Protein AF-A0A7W7LIL7-F1 (afdb_monomer_lite)

Radius of gyration: 15.34 Å; chains: 1; bounding box: 28×37×44 Å

Structure (mmCIF, N/CA/C/O backbone):
data_AF-A0A7W7LIL7-F1
#
_entry.id   AF-A0A7W7LIL7-F1
#
loop_
_atom_site.group_PDB
_atom_site.id
_atom_site.type_symbol
_atom_site.label_atom_id
_atom_site.label_alt_id
_atom_site.label_comp_id
_atom_site.label_asym_id
_atom_site.label_entity_id
_atom_site.label_seq_id
_atom_site.pdbx_PDB_ins_code
_atom_site.Cartn_x
_atom_site.Cartn_y
_atom_site.Cartn_z
_atom_site.occupancy
_atom_site.B_iso_or_equiv
_atom_site.auth_seq_id
_atom_site.auth_comp_id
_atom_site.auth_asym_id
_atom_site.auth_atom_id
_atom_site.pdbx_PDB_model_num
ATOM 1 N N . MET A 1 1 ? 13.939 0.273 -33.531 1.00 41.88 1 MET A N 1
ATOM 2 C CA . MET A 1 1 ? 12.962 0.467 -32.440 1.00 41.88 1 MET A CA 1
ATOM 3 C C . MET A 1 1 ? 13.756 0.458 -31.149 1.00 41.88 1 MET A C 1
ATOM 5 O O . MET A 1 1 ? 14.404 -0.547 -30.891 1.00 41.88 1 MET A O 1
ATOM 9 N N . CYS A 1 2 ? 13.829 1.579 -30.424 1.00 55.97 2 CYS A N 1
ATOM 10 C CA . CYS A 1 2 ? 14.451 1.577 -29.097 1.00 55.97 2 CYS A CA 1
ATOM 11 C C . CYS A 1 2 ? 13.679 0.595 -28.214 1.00 55.97 2 CYS A C 1
ATOM 13 O O . CYS A 1 2 ? 12.452 0.659 -28.169 1.00 55.97 2 CYS A O 1
ATOM 15 N N . GLY A 1 3 ? 14.393 -0.346 -27.597 1.00 73.62 3 GLY A N 1
ATOM 16 C CA . GLY A 1 3 ? 13.802 -1.295 -26.664 1.00 73.62 3 GLY A CA 1
ATOM 17 C C . GLY A 1 3 ? 13.167 -0.534 -25.508 1.00 73.62 3 GLY A C 1
ATOM 18 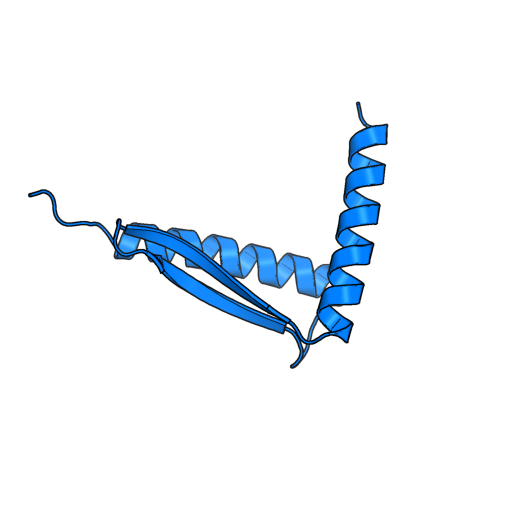O O . GLY A 1 3 ? 13.787 0.365 -24.946 1.00 73.62 3 GLY A O 1
ATOM 19 N N . VAL A 1 4 ? 11.918 -0.860 -25.207 1.00 77.62 4 VAL A N 1
ATOM 20 C CA . VAL A 1 4 ? 11.199 -0.301 -24.066 1.00 77.62 4 VAL A CA 1
ATOM 21 C C . VAL A 1 4 ? 11.912 -0.744 -22.785 1.00 77.62 4 VAL A C 1
ATOM 23 O O . VAL A 1 4 ? 12.171 -1.935 -22.598 1.00 77.62 4 VAL A O 1
ATOM 26 N N . ASP A 1 5 ? 12.265 0.208 -21.920 1.00 79.62 5 ASP A N 1
ATOM 27 C CA . ASP A 1 5 ? 12.982 -0.078 -20.674 1.00 79.62 5 ASP A CA 1
ATOM 28 C C . ASP A 1 5 ? 12.004 -0.391 -19.537 1.00 79.62 5 ASP A C 1
AT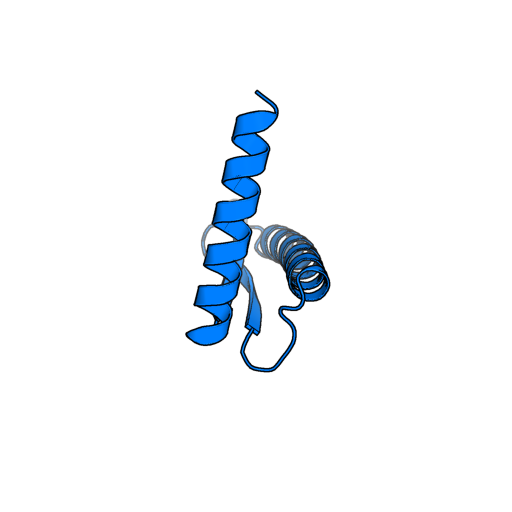OM 30 O O . ASP A 1 5 ? 11.697 0.425 -18.667 1.00 79.62 5 ASP A O 1
ATOM 34 N N . TYR A 1 6 ? 11.516 -1.628 -19.549 1.00 78.00 6 TYR A N 1
ATOM 35 C CA . TYR A 1 6 ? 10.646 -2.159 -18.502 1.00 78.00 6 TYR A CA 1
ATOM 36 C C . TYR A 1 6 ? 11.333 -2.228 -17.128 1.00 78.00 6 TYR A C 1
ATOM 38 O O . TYR A 1 6 ? 10.655 -2.263 -16.100 1.00 78.00 6 TYR A O 1
ATOM 46 N N . VAL A 1 7 ? 12.670 -2.266 -17.088 1.00 80.69 7 VAL A N 1
ATOM 47 C CA . VAL A 1 7 ? 13.438 -2.387 -15.842 1.00 80.69 7 VAL A CA 1
ATOM 48 C C . VAL A 1 7 ? 13.491 -1.045 -15.123 1.00 80.69 7 VAL A C 1
ATOM 50 O O . VAL A 1 7 ? 13.307 -1.013 -13.903 1.00 80.69 7 VAL A O 1
ATOM 53 N N . ALA A 1 8 ? 13.695 0.049 -15.861 1.00 81.38 8 ALA A N 1
ATOM 54 C CA . ALA A 1 8 ? 13.613 1.403 -15.327 1.00 81.38 8 ALA A CA 1
ATOM 55 C C . ALA A 1 8 ? 12.223 1.668 -14.727 1.00 81.38 8 ALA A C 1
ATOM 57 O O . ALA A 1 8 ? 12.124 1.956 -13.531 1.00 81.38 8 ALA A O 1
ATOM 58 N N . GLY A 1 9 ? 11.155 1.422 -15.497 1.00 80.81 9 GLY A N 1
ATOM 59 C CA . GLY A 1 9 ? 9.781 1.600 -15.020 1.00 80.81 9 GLY A CA 1
ATOM 60 C C . GLY A 1 9 ? 9.447 0.747 -13.794 1.00 80.81 9 GLY A C 1
ATOM 61 O O . GLY A 1 9 ? 8.865 1.239 -12.825 1.00 80.81 9 GLY A O 1
ATOM 62 N N . TRP A 1 10 ? 9.863 -0.523 -13.773 1.00 88.75 10 TRP A N 1
ATOM 63 C CA . TRP A 1 10 ? 9.632 -1.397 -12.620 1.00 88.75 10 TRP A CA 1
ATOM 64 C C . TRP A 1 10 ? 10.396 -0.947 -11.365 1.00 88.75 10 TRP A C 1
ATOM 66 O O . TRP A 1 10 ? 9.863 -1.032 -10.253 1.00 88.75 10 TRP A O 1
ATOM 76 N N . ARG A 1 11 ? 11.632 -0.449 -11.514 1.00 86.62 11 ARG A N 1
ATOM 77 C CA . ARG A 1 11 ? 12.427 0.074 -10.390 1.00 86.62 11 ARG A CA 1
ATOM 78 C C . ARG A 1 11 ? 11.798 1.322 -9.790 1.00 86.62 11 ARG A C 1
ATOM 80 O O . ARG A 1 11 ? 11.674 1.398 -8.568 1.00 86.62 11 ARG A O 1
ATOM 87 N N . GLU A 1 12 ? 11.368 2.257 -10.632 1.00 87.94 12 GLU A N 1
ATOM 88 C CA . GLU A 1 12 ? 10.635 3.442 -10.183 1.00 87.94 12 GLU A CA 1
ATOM 89 C C . GLU A 1 12 ? 9.354 3.044 -9.445 1.00 87.94 12 GLU A C 1
ATOM 91 O O . GLU A 1 12 ? 9.131 3.464 -8.308 1.00 87.94 12 GLU A O 1
ATOM 96 N N . ALA A 1 13 ? 8.561 2.143 -10.033 1.00 88.50 13 ALA A N 1
ATOM 97 C CA . ALA A 1 13 ? 7.348 1.629 -9.407 1.00 88.50 13 ALA A CA 1
ATOM 98 C C . ALA A 1 13 ? 7.622 0.941 -8.063 1.00 88.50 13 ALA A C 1
ATOM 100 O O . ALA A 1 13 ? 6.832 1.076 -7.132 1.00 88.50 13 ALA A O 1
ATOM 101 N N . THR A 1 14 ? 8.739 0.224 -7.937 1.00 89.38 14 THR A N 1
ATOM 102 C CA . THR A 1 14 ? 9.136 -0.443 -6.690 1.00 89.38 14 THR A CA 1
ATOM 103 C C . THR A 1 14 ? 9.480 0.568 -5.605 1.00 89.38 14 THR A C 1
ATOM 105 O O . THR A 1 14 ? 8.994 0.440 -4.484 1.00 89.38 14 THR A O 1
ATOM 108 N N . GLY A 1 15 ? 10.258 1.604 -5.932 1.00 90.38 15 GLY A N 1
ATOM 109 C CA . GLY A 1 15 ? 10.583 2.673 -4.985 1.00 90.38 15 GLY A CA 1
ATOM 110 C C . GLY A 1 15 ? 9.332 3.396 -4.482 1.00 90.38 15 GLY A C 1
ATOM 111 O O . GLY A 1 15 ? 9.145 3.557 -3.276 1.00 90.38 15 GLY A O 1
ATOM 112 N N . VAL A 1 16 ? 8.428 3.755 -5.399 1.00 92.38 16 VAL A N 1
ATOM 113 C CA . VAL A 1 16 ? 7.155 4.409 -5.058 1.00 92.38 16 VAL A CA 1
ATOM 114 C C . VAL A 1 16 ? 6.243 3.481 -4.250 1.00 92.38 16 VAL A C 1
ATOM 116 O O . VAL A 1 16 ? 5.619 3.928 -3.289 1.00 92.38 16 VAL A O 1
ATOM 119 N N . ALA A 1 17 ? 6.172 2.192 -4.593 1.00 90.50 17 ALA A N 1
ATOM 120 C CA . ALA A 1 17 ? 5.369 1.219 -3.854 1.00 90.50 17 ALA A CA 1
ATOM 121 C C . ALA A 1 17 ? 5.861 1.035 -2.411 1.00 90.50 17 ALA A C 1
ATOM 123 O O . ALA A 1 17 ? 5.030 0.941 -1.509 1.00 90.50 17 ALA A O 1
ATOM 124 N N . SER A 1 18 ? 7.178 1.029 -2.183 1.00 90.62 18 SER A N 1
ATOM 125 C CA . SER A 1 18 ? 7.756 0.976 -0.835 1.00 90.62 18 SER A CA 1
ATOM 126 C C . SER A 1 18 ? 7.409 2.223 -0.024 1.00 90.62 18 SER A C 1
ATOM 128 O O . SER A 1 18 ? 6.869 2.097 1.070 1.00 90.62 18 SER A O 1
ATOM 130 N N . ALA A 1 19 ? 7.604 3.419 -0.588 1.00 91.50 19 ALA A N 1
ATOM 131 C CA . ALA A 1 19 ? 7.253 4.666 0.094 1.00 91.50 19 ALA A CA 1
ATOM 132 C C . ALA A 1 19 ? 5.748 4.745 0.425 1.00 91.50 19 ALA A C 1
ATOM 134 O O . ALA A 1 19 ? 5.357 5.200 1.501 1.00 91.50 19 ALA A O 1
ATOM 135 N N . LEU A 1 20 ? 4.888 4.260 -0.479 1.00 89.00 20 LEU A N 1
ATOM 136 C CA . LEU A 1 20 ? 3.448 4.167 -0.240 1.00 89.00 20 LEU A CA 1
ATOM 137 C C . LEU A 1 20 ? 3.114 3.154 0.865 1.00 89.00 20 LEU A C 1
ATOM 139 O O . LEU A 1 20 ? 2.240 3.425 1.687 1.00 89.00 20 LEU A O 1
ATOM 143 N N . ALA A 1 21 ? 3.805 2.012 0.916 1.00 88.44 21 ALA A N 1
ATOM 144 C CA . ALA A 1 21 ? 3.637 1.039 1.992 1.00 88.44 21 ALA A CA 1
ATOM 145 C C . ALA A 1 21 ? 4.007 1.644 3.355 1.00 88.44 21 ALA A C 1
ATOM 147 O O . ALA A 1 21 ? 3.230 1.528 4.299 1.00 88.44 21 ALA A O 1
ATOM 148 N N . GLU A 1 22 ? 5.139 2.346 3.445 1.00 90.31 22 GLU A N 1
ATOM 149 C CA . GLU A 1 22 ? 5.574 3.018 4.675 1.00 90.31 22 GLU A CA 1
ATOM 150 C C . GLU A 1 22 ? 4.565 4.077 5.140 1.00 90.31 22 GLU A C 1
ATOM 152 O O . GLU A 1 22 ? 4.223 4.134 6.321 1.00 90.31 22 GLU A O 1
ATOM 157 N N . ALA A 1 23 ? 4.017 4.870 4.214 1.00 89.94 23 ALA A N 1
ATOM 158 C CA . ALA A 1 23 ? 2.988 5.858 4.530 1.00 89.94 23 ALA A CA 1
ATOM 159 C C . ALA A 1 23 ? 1.687 5.218 5.051 1.00 89.94 23 ALA A C 1
ATOM 161 O O . ALA A 1 23 ? 1.068 5.743 5.978 1.00 89.94 23 ALA A O 1
ATOM 162 N N . LEU A 1 24 ? 1.270 4.083 4.479 1.00 87.75 24 LEU A N 1
ATOM 163 C CA . LEU A 1 24 ? 0.094 3.343 4.945 1.00 87.75 24 LEU A CA 1
ATOM 164 C C . LEU A 1 24 ? 0.321 2.757 6.343 1.00 87.75 24 LEU A C 1
ATOM 166 O O . LEU A 1 24 ? -0.553 2.889 7.198 1.00 87.75 24 LEU A O 1
ATOM 170 N N . VAL A 1 25 ? 1.505 2.195 6.605 1.00 88.50 25 VAL A N 1
ATOM 171 C CA . VAL A 1 25 ? 1.891 1.705 7.939 1.00 88.50 25 VAL A CA 1
ATOM 172 C C . VAL A 1 25 ? 1.886 2.845 8.957 1.00 88.50 25 VAL A C 1
ATOM 174 O O . VAL A 1 25 ? 1.246 2.731 9.999 1.00 88.50 25 VAL A O 1
ATOM 177 N N . ALA A 1 26 ? 2.504 3.986 8.640 1.00 87.56 26 ALA A N 1
ATOM 178 C CA . ALA A 1 26 ? 2.507 5.159 9.516 1.00 87.56 26 ALA A CA 1
ATOM 179 C C . ALA A 1 26 ? 1.091 5.694 9.810 1.00 87.56 26 ALA A C 1
ATOM 181 O O . ALA A 1 26 ? 0.854 6.292 10.859 1.00 87.56 26 ALA A O 1
ATOM 182 N N . ALA A 1 27 ? 0.137 5.457 8.905 1.00 84.50 27 ALA A N 1
ATOM 183 C CA . ALA A 1 27 ? -1.268 5.804 9.082 1.00 84.50 27 ALA A CA 1
ATOM 184 C C . ALA A 1 27 ? -2.099 4.731 9.821 1.00 84.50 27 ALA A C 1
ATOM 186 O O . ALA A 1 27 ? -3.319 4.876 9.934 1.00 84.50 27 ALA A O 1
ATOM 187 N N . GLY A 1 28 ? -1.466 3.660 10.313 1.00 85.75 28 GLY A N 1
ATOM 188 C CA . GLY A 1 28 ? -2.121 2.550 11.012 1.00 85.75 28 GLY A CA 1
ATOM 189 C C . GLY A 1 28 ? -2.879 1.591 10.089 1.00 85.75 28 GLY A C 1
ATOM 190 O O . GLY A 1 28 ? -3.765 0.866 10.539 1.00 85.75 28 GLY A O 1
ATOM 191 N N . LEU A 1 29 ? -2.570 1.605 8.789 1.00 82.81 29 LEU A N 1
ATOM 192 C CA . LEU A 1 29 ? -3.152 0.731 7.772 1.00 82.81 29 LEU A CA 1
ATOM 193 C C . LEU A 1 29 ? -2.174 -0.381 7.407 1.00 82.81 29 LEU A C 1
ATOM 195 O O . LEU A 1 29 ? -1.678 -0.462 6.285 1.00 82.81 29 LEU A O 1
ATOM 199 N N . GLU A 1 30 ? -1.912 -1.252 8.373 1.00 77.00 30 GLU A N 1
ATOM 200 C CA . GLU A 1 30 ? -1.129 -2.470 8.192 1.00 77.00 30 GLU A CA 1
ATOM 201 C C . GLU A 1 30 ? -2.019 -3.717 8.299 1.00 77.00 30 GLU A C 1
ATOM 203 O O . GLU A 1 30 ? -3.030 -3.731 9.004 1.00 77.00 30 GLU A O 1
ATOM 208 N N . GLY A 1 31 ? -1.666 -4.776 7.567 1.00 70.31 31 GLY A N 1
ATOM 209 C CA . GLY A 1 31 ? -2.318 -6.082 7.679 1.00 70.31 31 GLY A CA 1
ATOM 210 C C . GLY A 1 31 ? -2.857 -6.657 6.364 1.00 70.31 31 GLY A C 1
ATOM 211 O O . GLY A 1 31 ? -2.694 -6.070 5.294 1.00 70.31 31 GLY A O 1
ATOM 212 N N . PRO A 1 32 ? -3.536 -7.820 6.421 1.00 75.38 32 PRO A N 1
ATOM 213 C CA . PRO A 1 32 ? -3.917 -8.611 5.244 1.00 75.38 32 PRO A CA 1
ATOM 214 C C . PRO A 1 32 ? -4.918 -7.911 4.313 1.00 75.38 32 PRO A C 1
ATOM 216 O O . PRO A 1 32 ? -5.193 -8.397 3.220 1.00 75.38 32 PRO A O 1
ATOM 219 N N . GLY A 1 33 ? -5.476 -6.776 4.743 1.00 80.31 33 GLY A N 1
ATOM 220 C CA . GLY A 1 33 ? -6.390 -5.962 3.956 1.00 80.31 33 GLY A CA 1
ATOM 221 C C . GLY A 1 33 ? -5.724 -5.005 2.969 1.00 80.31 33 GLY A C 1
ATOM 222 O O . GLY A 1 33 ? -6.457 -4.295 2.286 1.00 80.31 33 GLY A O 1
ATOM 223 N N . VAL A 1 34 ? -4.388 -4.958 2.910 1.00 86.00 34 VAL A N 1
ATOM 224 C CA . VAL A 1 34 ? -3.612 -4.059 2.045 1.00 86.00 34 VAL A CA 1
ATOM 225 C C . VAL A 1 34 ? -2.598 -4.873 1.245 1.00 86.00 34 VAL A C 1
ATOM 227 O O . VAL A 1 34 ? -1.751 -5.559 1.814 1.00 86.00 34 VAL A O 1
ATOM 230 N N . ARG A 1 35 ? -2.655 -4.787 -0.086 1.00 89.12 35 ARG A N 1
ATOM 231 C CA . ARG A 1 35 ? -1.692 -5.440 -0.980 1.00 89.12 35 ARG A CA 1
ATOM 232 C C . ARG A 1 35 ? -1.213 -4.465 -2.049 1.00 89.12 35 ARG A C 1
ATOM 234 O O . ARG A 1 35 ? -1.994 -3.983 -2.862 1.00 89.12 35 ARG A O 1
ATOM 241 N N . LEU A 1 36 ? 0.094 -4.224 -2.072 1.00 90.31 36 LEU A N 1
ATOM 242 C CA . LEU A 1 36 ? 0.775 -3.397 -3.067 1.00 90.31 36 LEU A CA 1
ATOM 243 C C . LEU A 1 36 ? 1.531 -4.274 -4.060 1.00 90.31 36 LEU A C 1
ATOM 245 O O . LEU A 1 36 ? 2.147 -5.270 -3.681 1.00 90.31 36 LEU A O 1
ATOM 249 N N . ARG A 1 37 ? 1.491 -3.907 -5.341 1.00 90.12 37 ARG A N 1
ATOM 250 C CA . ARG A 1 37 ? 2.295 -4.536 -6.392 1.00 90.12 37 ARG A CA 1
ATOM 251 C C . ARG A 1 37 ? 2.902 -3.470 -7.291 1.00 90.12 37 ARG A C 1
ATOM 253 O O . ARG A 1 37 ? 2.173 -2.652 -7.846 1.00 90.12 37 ARG A O 1
ATOM 260 N N . ALA A 1 38 ? 4.215 -3.530 -7.466 1.00 91.19 38 ALA A N 1
ATOM 261 C CA . ALA A 1 38 ? 4.930 -2.766 -8.478 1.00 91.19 38 ALA A CA 1
ATOM 262 C C . ALA A 1 38 ? 5.001 -3.559 -9.792 1.00 91.19 38 ALA A C 1
ATOM 264 O O . ALA A 1 38 ? 5.074 -4.790 -9.791 1.00 91.19 38 ALA A O 1
ATOM 265 N N . GLY A 1 39 ? 4.969 -2.850 -10.911 1.00 89.38 39 GLY A N 1
ATOM 266 C CA . GLY A 1 39 ? 5.031 -3.392 -12.260 1.00 89.38 39 GLY A CA 1
ATOM 267 C C . GLY A 1 39 ? 5.551 -2.349 -13.242 1.00 89.38 39 GLY A C 1
ATOM 268 O O . GLY A 1 39 ? 5.781 -1.201 -12.872 1.00 89.38 39 GLY A O 1
ATOM 269 N N . ALA A 1 40 ? 5.683 -2.751 -14.497 1.00 88.06 40 ALA A N 1
ATOM 270 C CA . ALA A 1 40 ? 5.822 -1.842 -15.626 1.00 88.06 40 ALA A CA 1
ATOM 271 C C . ALA A 1 40 ? 4.647 -2.076 -16.587 1.00 88.06 40 ALA A C 1
ATOM 273 O O . ALA A 1 40 ? 4.124 -3.193 -16.654 1.00 88.06 40 ALA A O 1
ATOM 274 N N . ALA A 1 41 ? 4.184 -1.029 -17.262 1.00 88.06 41 ALA A N 1
ATOM 275 C CA . ALA A 1 41 ? 3.208 -1.137 -18.339 1.00 88.06 41 ALA A CA 1
ATOM 276 C C . ALA A 1 41 ? 3.891 -1.555 -19.650 1.00 88.06 41 ALA A C 1
ATOM 278 O O . ALA A 1 41 ? 5.119 -1.548 -19.752 1.00 88.06 41 ALA A O 1
ATOM 279 N N . ASP A 1 42 ? 3.093 -1.879 -20.669 1.00 85.12 42 ASP A N 1
ATOM 280 C CA . ASP A 1 42 ? 3.585 -2.280 -21.994 1.00 85.12 42 ASP A CA 1
ATOM 281 C C . ASP A 1 42 ? 4.404 -1.185 -22.704 1.00 85.12 42 ASP A C 1
ATOM 283 O O . ASP A 1 42 ? 5.242 -1.499 -23.551 1.00 85.12 42 ASP A O 1
ATOM 287 N N . ASP A 1 43 ? 4.216 0.081 -22.317 1.00 84.00 43 ASP A N 1
ATOM 288 C CA . ASP A 1 43 ? 4.986 1.240 -22.785 1.00 84.00 43 ASP A CA 1
ATOM 289 C C . ASP A 1 43 ? 6.269 1.512 -21.969 1.00 84.00 43 ASP A C 1
ATOM 291 O O . ASP A 1 43 ? 6.999 2.457 -22.267 1.00 84.00 43 ASP A O 1
ATOM 295 N N . GLY A 1 44 ? 6.568 0.683 -20.960 1.00 83.94 44 GLY A N 1
ATOM 296 C CA . GLY A 1 44 ? 7.741 0.807 -20.089 1.00 83.94 44 GLY A CA 1
ATOM 297 C C . GLY A 1 44 ? 7.551 1.733 -18.892 1.00 83.94 44 GLY A C 1
ATOM 298 O O . GLY A 1 44 ? 8.451 1.827 -18.062 1.00 83.94 44 GLY A O 1
ATOM 299 N N . SER A 1 45 ? 6.396 2.388 -18.755 1.00 86.00 45 SER A N 1
ATOM 300 C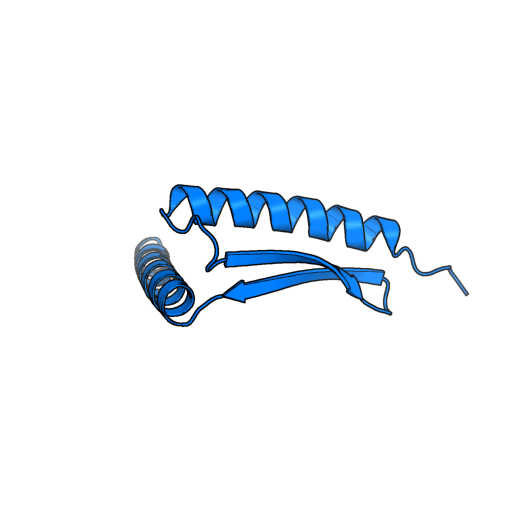 CA . SER A 1 45 ? 6.103 3.231 -17.595 1.00 86.00 45 SER A CA 1
ATOM 301 C C . SER A 1 45 ? 5.948 2.408 -16.312 1.00 86.00 45 SER A C 1
ATOM 303 O O . SER A 1 45 ? 5.448 1.281 -16.320 1.00 86.00 45 SER A O 1
ATOM 305 N N . GLY A 1 46 ? 6.377 2.964 -15.179 1.00 89.50 46 GLY A N 1
ATOM 306 C CA . GLY A 1 46 ? 6.182 2.336 -13.875 1.00 89.50 46 GLY A CA 1
ATOM 307 C C . GLY A 1 46 ? 4.710 2.318 -13.456 1.00 89.50 46 GLY A C 1
ATOM 308 O O . GLY A 1 46 ? 4.014 3.326 -13.537 1.00 89.50 46 GLY A O 1
ATOM 309 N N . LEU A 1 47 ? 4.235 1.178 -12.954 1.00 90.50 47 LEU A N 1
ATOM 310 C CA . LEU A 1 47 ? 2.871 1.000 -12.456 1.00 90.50 47 LEU A CA 1
ATOM 311 C C . LEU A 1 47 ? 2.865 0.512 -11.009 1.00 90.50 47 LEU A C 1
ATOM 313 O O . LEU A 1 47 ? 3.485 -0.499 -10.683 1.00 90.50 47 LEU A O 1
ATOM 317 N N . VAL A 1 48 ? 2.059 1.153 -10.163 1.00 91.62 48 VAL A N 1
ATOM 318 C CA . VAL A 1 48 ? 1.773 0.687 -8.800 1.00 91.62 48 VAL A CA 1
ATOM 319 C C . VAL A 1 48 ? 0.297 0.325 -8.695 1.00 91.62 48 VAL A C 1
ATOM 321 O O . VAL A 1 48 ? -0.581 1.131 -8.991 1.00 91.62 48 VAL A O 1
ATOM 324 N N . ARG A 1 49 ? 0.015 -0.907 -8.273 1.00 91.62 49 ARG A N 1
ATOM 325 C CA . ARG A 1 49 ? -1.337 -1.422 -8.044 1.00 91.62 49 ARG A CA 1
ATOM 326 C C . ARG A 1 49 ? -1.550 -1.601 -6.547 1.00 91.62 49 ARG A C 1
ATOM 328 O O . ARG A 1 49 ? -0.791 -2.325 -5.904 1.00 91.62 49 ARG A O 1
ATOM 335 N N . LEU A 1 50 ? -2.584 -0.956 -6.017 1.00 90.50 50 LEU A N 1
ATOM 336 C CA . LEU A 1 50 ? -3.008 -1.067 -4.627 1.00 90.50 50 LEU A CA 1
ATOM 337 C C . LEU A 1 50 ? -4.357 -1.787 -4.571 1.00 90.50 50 LEU A C 1
ATOM 339 O O . LEU A 1 50 ? -5.343 -1.326 -5.140 1.00 90.50 50 LEU A O 1
ATOM 343 N N . GLU A 1 51 ? -4.387 -2.913 -3.876 1.00 92.25 51 GLU A N 1
ATOM 344 C CA . GLU A 1 51 ? -5.583 -3.700 -3.608 1.00 92.25 51 GLU A CA 1
ATOM 345 C C . GLU A 1 51 ? -5.916 -3.588 -2.119 1.00 92.25 51 GLU A C 1
ATOM 347 O O . GLU A 1 51 ? -5.047 -3.747 -1.257 1.00 92.25 51 GLU A O 1
ATOM 352 N N . LEU A 1 52 ? -7.174 -3.260 -1.826 1.00 91.94 52 LEU A N 1
ATOM 353 C CA . LEU A 1 52 ? -7.655 -2.974 -0.480 1.00 91.94 52 LEU A CA 1
ATOM 354 C C . LEU A 1 52 ? -8.933 -3.758 -0.204 1.00 91.94 52 LEU A C 1
ATOM 356 O O . LEU A 1 52 ? -9.824 -3.830 -1.051 1.00 91.94 52 LEU A O 1
ATOM 360 N N . THR A 1 53 ? -9.079 -4.264 1.017 1.00 92.00 53 THR A N 1
ATOM 361 C CA . THR A 1 53 ? -10.396 -4.683 1.505 1.00 92.00 53 THR A CA 1
ATOM 362 C C . THR A 1 53 ? -11.288 -3.462 1.725 1.00 92.00 53 THR A C 1
ATOM 364 O O . THR A 1 53 ? -10.810 -2.349 1.951 1.00 92.00 53 THR A O 1
ATOM 367 N N . VAL A 1 54 ? -12.610 -3.655 1.705 1.00 91.94 54 VAL A N 1
ATOM 368 C CA . VAL A 1 54 ? -13.581 -2.561 1.902 1.00 91.94 54 VAL A CA 1
ATOM 369 C C . VAL A 1 54 ? -13.312 -1.737 3.180 1.00 91.94 54 VAL A C 1
ATOM 371 O O . VAL A 1 54 ? -13.353 -0.506 3.100 1.00 91.94 54 VAL A O 1
ATOM 374 N N . PRO A 1 55 ? -12.998 -2.336 4.350 1.00 89.81 55 PRO A N 1
ATOM 375 C CA . PRO A 1 55 ? -12.642 -1.567 5.544 1.00 89.81 55 PRO A CA 1
ATOM 376 C C . PRO A 1 55 ? -11.363 -0.737 5.371 1.00 89.81 55 PRO A C 1
ATOM 378 O O . PRO A 1 55 ? -11.352 0.436 5.746 1.00 89.81 55 PRO A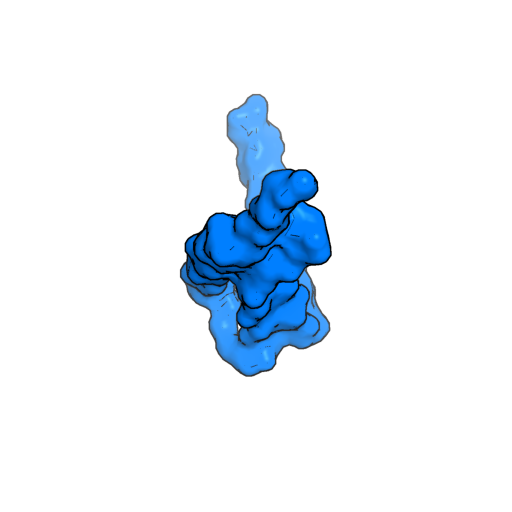 O 1
ATOM 381 N N . ALA A 1 56 ? -10.319 -1.306 4.758 1.00 89.31 56 ALA A N 1
ATOM 382 C CA . ALA A 1 56 ? -9.062 -0.606 4.503 1.00 89.31 56 ALA A CA 1
ATOM 383 C C . ALA A 1 56 ? -9.263 0.567 3.528 1.00 89.31 56 ALA A C 1
ATOM 385 O O . ALA A 1 56 ? -8.816 1.680 3.798 1.00 89.31 56 ALA A O 1
ATOM 386 N N . ALA A 1 57 ? -10.040 0.368 2.458 1.00 91.00 57 ALA A N 1
ATOM 387 C CA . ALA A 1 57 ? -10.398 1.421 1.508 1.00 91.00 57 ALA A CA 1
ATOM 388 C C . ALA A 1 57 ? -11.150 2.585 2.175 1.00 91.00 57 ALA A C 1
ATOM 390 O O . ALA A 1 57 ? -10.854 3.751 1.910 1.00 91.00 57 ALA A O 1
ATOM 391 N N . ARG A 1 58 ? -12.083 2.294 3.093 1.00 92.19 58 ARG A N 1
ATOM 392 C CA . ARG A 1 58 ? -12.785 3.335 3.868 1.00 92.19 58 ARG A CA 1
ATOM 393 C C . ARG A 1 58 ? -11.834 4.142 4.746 1.00 92.19 58 ARG A C 1
ATOM 395 O O . ARG A 1 58 ? -12.016 5.351 4.878 1.00 92.19 58 ARG A O 1
ATOM 402 N N . ALA A 1 59 ? -10.855 3.493 5.364 1.00 89.88 59 ALA A N 1
ATOM 403 C CA . ALA A 1 59 ? -9.886 4.174 6.209 1.00 89.88 59 ALA A CA 1
ATOM 404 C C . ALA A 1 59 ? -8.924 5.048 5.381 1.00 89.88 59 ALA A C 1
ATOM 406 O O . ALA A 1 59 ? -8.743 6.219 5.716 1.00 89.88 59 ALA A O 1
ATOM 407 N N . VAL A 1 60 ? -8.432 4.546 4.238 1.00 89.38 60 VAL A N 1
ATOM 408 C CA . VAL A 1 60 ? -7.654 5.336 3.261 1.00 89.38 60 VAL A CA 1
ATOM 409 C C . VAL A 1 60 ? -8.435 6.568 2.800 1.00 89.38 60 VAL A C 1
ATOM 411 O O . VAL A 1 60 ? -7.902 7.675 2.819 1.00 89.38 60 VAL A O 1
ATOM 414 N N . ALA A 1 61 ? -9.712 6.412 2.438 1.00 91.50 61 ALA A N 1
ATOM 415 C CA . ALA A 1 61 ? -10.539 7.529 1.981 1.00 91.50 61 ALA A CA 1
ATOM 416 C C . ALA A 1 61 ? -10.681 8.630 3.047 1.00 91.50 61 ALA A C 1
ATOM 418 O O . ALA A 1 61 ? -10.571 9.814 2.732 1.00 91.50 61 ALA A O 1
ATOM 419 N N . LYS A 1 62 ? -10.874 8.259 4.320 1.00 90.88 62 LYS A N 1
ATOM 420 C CA . LYS A 1 62 ? -10.942 9.226 5.429 1.00 90.88 62 LYS A CA 1
ATOM 421 C C . LYS A 1 62 ? -9.631 9.994 5.603 1.00 90.88 62 LYS A C 1
ATOM 423 O O . LYS A 1 62 ? -9.666 11.212 5.768 1.00 90.88 62 LYS A O 1
ATOM 428 N N . LEU A 1 63 ? -8.495 9.300 5.540 1.00 88.12 63 LEU A N 1
ATOM 429 C CA . LEU A 1 63 ? -7.171 9.922 5.637 1.00 88.12 63 LEU A CA 1
ATOM 430 C C . LEU A 1 63 ? -6.919 10.889 4.475 1.00 88.12 63 LEU A C 1
ATOM 432 O O . LEU A 1 63 ? -6.494 12.019 4.704 1.00 88.12 63 LEU A O 1
ATOM 436 N N . ALA A 1 64 ? -7.245 10.480 3.246 1.00 87.31 64 ALA A N 1
ATOM 437 C CA . ALA A 1 64 ? -7.088 11.312 2.054 1.00 87.31 64 ALA A CA 1
ATOM 438 C C . ALA A 1 64 ? -7.940 12.590 2.124 1.00 87.31 64 ALA A C 1
ATOM 440 O O . ALA A 1 64 ? -7.451 13.680 1.827 1.00 87.31 64 ALA A O 1
ATOM 441 N N . LEU A 1 65 ? -9.191 12.480 2.581 1.00 88.81 65 LEU A N 1
ATOM 442 C CA . LEU A 1 65 ? -10.069 13.635 2.792 1.00 88.81 65 LEU A CA 1
ATOM 443 C C . LEU A 1 65 ? -9.523 14.581 3.874 1.00 88.81 65 LEU A C 1
ATOM 445 O O . LEU A 1 65 ? -9.532 15.798 3.688 1.00 88.81 65 LEU A O 1
ATOM 449 N N . GLY A 1 66 ? -9.001 14.037 4.979 1.00 86.56 66 GLY A N 1
ATOM 450 C CA . GLY A 1 66 ? -8.358 14.827 6.033 1.00 86.56 66 GLY A CA 1
ATOM 451 C C . GLY A 1 66 ? -7.108 15.566 5.542 1.00 86.56 66 GLY A C 1
ATOM 452 O O . GLY A 1 66 ? -6.937 16.754 5.824 1.00 86.56 66 GLY A O 1
ATOM 453 N N . ALA A 1 67 ? -6.269 14.899 4.748 1.00 81.00 67 ALA A N 1
ATOM 454 C CA . ALA A 1 67 ? -5.084 15.501 4.142 1.00 81.00 67 ALA A CA 1
ATOM 455 C C . ALA A 1 67 ? -5.445 16.621 3.148 1.00 81.00 67 ALA A C 1
ATOM 457 O O . ALA A 1 67 ? -4.846 17.697 3.190 1.00 81.00 67 ALA A O 1
ATOM 458 N N . ALA A 1 68 ? -6.462 16.413 2.304 1.00 77.25 68 ALA A N 1
ATOM 459 C CA . ALA A 1 68 ? -6.941 17.418 1.353 1.00 77.25 68 ALA A CA 1
ATOM 460 C C . ALA A 1 68 ? -7.471 18.683 2.057 1.00 77.25 68 ALA A C 1
ATOM 462 O O . ALA A 1 68 ? -7.180 19.805 1.635 1.00 77.25 68 ALA A O 1
ATOM 463 N N . ALA A 1 69 ? -8.181 18.520 3.178 1.00 72.50 69 ALA A N 1
ATOM 464 C CA . ALA A 1 69 ? -8.650 19.640 3.992 1.00 72.50 69 ALA A CA 1
ATOM 465 C C . ALA A 1 69 ? -7.495 20.427 4.646 1.00 72.50 69 ALA A C 1
ATOM 467 O O . ALA A 1 69 ? -7.572 21.650 4.778 1.00 72.50 69 ALA A O 1
ATOM 468 N N . GLY A 1 70 ? -6.408 19.746 5.026 1.00 62.56 70 GLY A N 1
ATOM 469 C CA . GLY A 1 70 ? -5.190 20.378 5.543 1.00 62.56 70 GLY A CA 1
ATOM 470 C C . GLY A 1 70 ? -4.393 21.128 4.470 1.00 62.56 70 GLY A C 1
ATOM 471 O 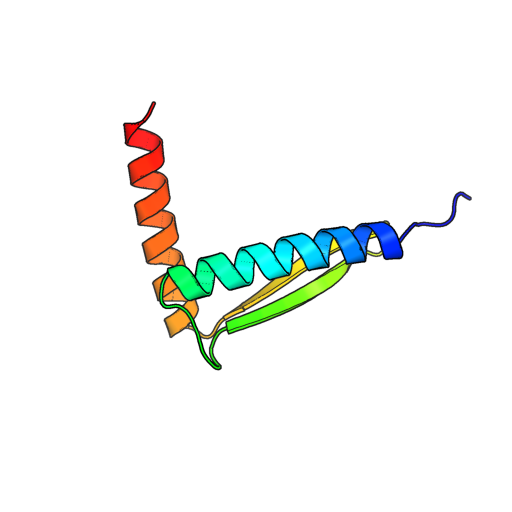O . GLY A 1 70 ? -3.911 22.232 4.723 1.00 62.56 70 GLY A O 1
ATOM 472 N N . VAL A 1 71 ? -4.312 20.575 3.255 1.00 63.78 71 VAL A N 1
ATOM 473 C CA . VAL A 1 71 ? -3.698 21.228 2.083 1.00 63.78 71 VAL A CA 1
ATOM 474 C C . VAL A 1 71 ? -4.416 22.527 1.731 1.00 63.78 71 VAL A C 1
ATOM 476 O O . VAL A 1 71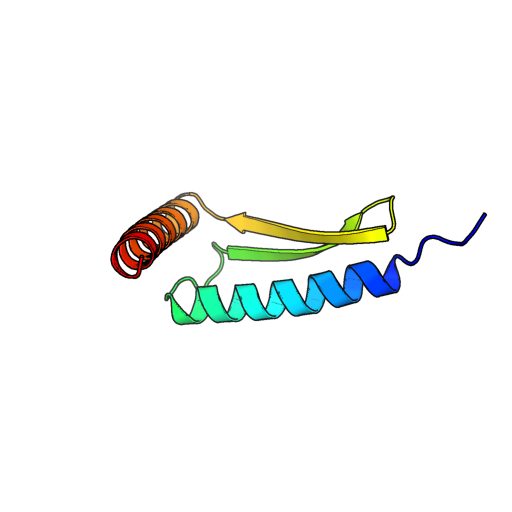 ? -3.762 23.536 1.479 1.00 63.78 71 VAL A O 1
ATOM 479 N N . SER A 1 72 ? -5.750 22.542 1.784 1.00 60.09 72 SER A N 1
ATOM 480 C CA . SER A 1 72 ? -6.529 23.745 1.474 1.00 60.09 72 SER A CA 1
ATOM 481 C C . SER A 1 72 ? -6.380 24.859 2.518 1.00 60.09 72 SER A C 1
ATOM 483 O O . SER A 1 72 ? -6.692 26.005 2.218 1.00 60.09 72 SER A O 1
ATOM 485 N N . ARG A 1 73 ? -5.901 24.544 3.731 1.00 57.53 73 ARG A N 1
ATOM 486 C CA . ARG A 1 73 ? -5.657 25.511 4.818 1.00 57.53 73 ARG A CA 1
ATOM 487 C C . ARG A 1 73 ? -4.243 26.111 4.785 1.00 57.53 73 ARG A C 1
ATOM 489 O O . ARG A 1 73 ? -3.977 27.075 5.492 1.00 57.53 73 ARG A O 1
ATOM 496 N N . LYS A 1 74 ? -3.337 25.542 3.984 1.00 51.16 74 LYS A N 1
ATOM 497 C CA . LYS A 1 74 ? -1.979 26.061 3.742 1.00 51.16 74 LYS A CA 1
ATOM 498 C C . LYS A 1 74 ? -1.862 26.885 2.448 1.00 51.16 74 LYS A C 1
ATOM 500 O O . LYS A 1 74 ? -0.739 27.180 2.042 1.00 51.16 74 LYS A O 1
ATOM 505 N N . ARG A 1 75 ? -2.980 27.220 1.795 1.00 49.75 75 ARG A N 1
ATOM 506 C CA . ARG A 1 75 ? -3.013 28.067 0.595 1.00 49.75 75 ARG A CA 1
ATOM 507 C C . ARG A 1 75 ? -3.368 29.507 0.918 1.00 49.75 75 ARG A C 1
ATOM 509 O O . ARG A 1 75 ? -4.204 29.703 1.824 1.00 49.75 75 ARG A O 1
#

Sequence (75 aa):
MCGVDYVAGWREATGVASALAEALVAAGLEGPGVRLRAGAADDGSGLVRLELTVPAARAVAKLALGAAAGVSRKR

Secondary structure (DSSP, 8-state):
-PPP-HHHHHHHHHHHHHHHHHHHHHTT--STTEEEEEEE-TTS-EEEEEEE-HHHHHHHHHHHHHHHHHHHH--

Organism: Streptomyces netropsis (NCBI:txid55404)

Foldseek 3Di:
DPDQQLVVQQVVLVVVQVVVVVVCVVLVNDDPQWDWDWGADPNSHIDIDIGGDPVSVVSVVVVVVVVVVVVVVVD

pLDDT: mean 83.3, std 11.13, range [41.88, 92.38]